Protein AF-A0A7W3MU84-F1 (afdb_monomer_lite)

Organism: NCBI:txid1411118

Radius of gyration: 22.21 Å; chains: 1; bounding box: 40×33×61 Å

pLDDT: mean 81.58, std 16.78, range [43.88, 97.81]

Structure (mmCIF, N/CA/C/O backbone):
data_AF-A0A7W3MU84-F1
#
_entry.id   AF-A0A7W3MU84-F1
#
loop_
_atom_site.group_PDB
_atom_site.id
_atom_site.type_symbol
_atom_site.label_atom_id
_atom_site.label_alt_id
_atom_site.label_comp_id
_atom_site.label_asym_id
_atom_site.label_entity_id
_atom_site.label_seq_id
_atom_site.pdbx_PDB_ins_code
_atom_site.Cartn_x
_atom_site.Cartn_y
_atom_site.Cartn_z
_atom_site.occupancy
_atom_site.B_iso_or_equiv
_atom_site.auth_seq_id
_atom_site.auth_comp_id
_atom_site.auth_asym_id
_atom_site.auth_atom_id
_atom_site.pdbx_PDB_model_num
ATOM 1 N N . MET A 1 1 ? -11.552 -11.269 -21.875 1.00 45.72 1 MET A N 1
ATOM 2 C CA . MET A 1 1 ? -10.736 -11.382 -20.647 1.00 45.72 1 MET A CA 1
ATOM 3 C C . MET A 1 1 ? -9.695 -10.264 -20.684 1.00 45.72 1 MET A C 1
ATOM 5 O O . MET A 1 1 ? -8.607 -10.474 -21.190 1.00 45.72 1 MET A O 1
ATOM 9 N N . ALA A 1 2 ? -10.070 -9.035 -20.312 1.00 46.34 2 ALA A N 1
ATOM 10 C CA . ALA A 1 2 ? -9.231 -7.834 -20.489 1.00 46.34 2 ALA A CA 1
ATOM 11 C C . ALA A 1 2 ? -9.139 -6.973 -19.212 1.00 46.34 2 ALA A C 1
ATOM 13 O O . ALA A 1 2 ? -8.719 -5.824 -19.263 1.00 46.34 2 ALA A O 1
ATOM 14 N N . TYR A 1 3 ? -9.535 -7.530 -18.064 1.00 44.00 3 TYR A N 1
ATOM 15 C CA . TYR A 1 3 ? -9.480 -6.853 -16.763 1.00 44.00 3 TYR A CA 1
ATOM 16 C C . TYR A 1 3 ? -8.311 -7.331 -15.883 1.00 44.00 3 TYR A C 1
ATOM 18 O O . TYR A 1 3 ? -8.117 -6.803 -14.794 1.00 44.00 3 TYR A O 1
ATOM 26 N N . GLU A 1 4 ? -7.507 -8.290 -16.354 1.00 43.88 4 GLU A N 1
ATOM 27 C CA . GLU A 1 4 ? -6.449 -8.942 -15.562 1.00 43.88 4 GLU A CA 1
ATOM 28 C C . GLU A 1 4 ? -5.050 -8.321 -15.704 1.00 43.88 4 GLU A C 1
ATOM 30 O O . GLU A 1 4 ? -4.161 -8.669 -14.938 1.00 43.88 4 GLU A O 1
ATOM 35 N N . GLN A 1 5 ? -4.829 -7.369 -16.619 1.00 49.94 5 GLN A N 1
ATOM 36 C CA . GLN A 1 5 ? -3.489 -6.794 -16.852 1.00 49.94 5 GLN A CA 1
ATOM 37 C C . GLN A 1 5 ? -3.305 -5.344 -16.373 1.00 49.94 5 GLN A C 1
ATOM 39 O O . GLN A 1 5 ? -2.319 -4.707 -16.725 1.00 49.94 5 GLN A O 1
ATOM 44 N N . VAL A 1 6 ? -4.225 -4.797 -15.571 1.00 54.00 6 VAL A N 1
ATOM 45 C CA . VAL A 1 6 ? -4.148 -3.380 -15.147 1.00 54.00 6 VAL A CA 1
ATOM 46 C C . VAL A 1 6 ? -3.527 -3.199 -13.753 1.00 54.00 6 VAL A C 1
ATOM 48 O O . VAL A 1 6 ? -3.074 -2.112 -13.422 1.00 54.00 6 VAL A O 1
ATOM 51 N N . ALA A 1 7 ? -3.457 -4.250 -12.935 1.00 53.22 7 ALA A N 1
ATOM 52 C CA . ALA A 1 7 ? -3.147 -4.116 -11.508 1.00 53.22 7 ALA A CA 1
ATOM 53 C C . ALA A 1 7 ? -1.683 -4.397 -11.104 1.00 53.22 7 ALA A C 1
ATOM 55 O O . ALA A 1 7 ? -1.293 -4.116 -9.975 1.00 53.22 7 ALA A O 1
ATOM 56 N N . GLY A 1 8 ? -0.857 -4.960 -11.992 1.00 56.5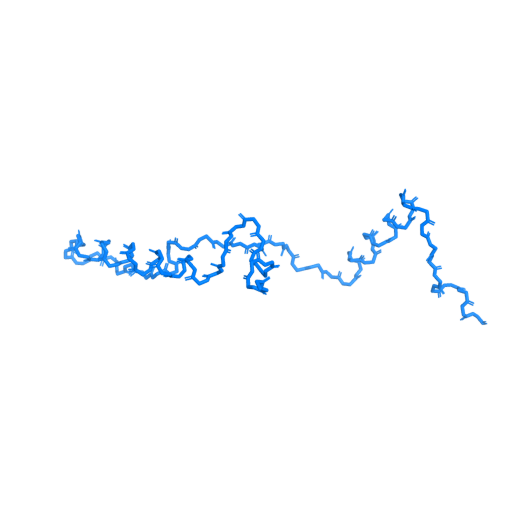9 8 GLY A N 1
ATOM 57 C CA . GLY A 1 8 ? 0.488 -5.412 -11.616 1.00 56.59 8 GLY A CA 1
ATOM 58 C C . GLY A 1 8 ? 0.484 -6.535 -10.554 1.00 56.59 8 GLY A C 1
ATOM 59 O O . GLY A 1 8 ? -0.574 -7.047 -10.182 1.00 56.59 8 GLY A O 1
ATOM 60 N N . PRO A 1 9 ? 1.661 -6.958 -10.054 1.00 57.16 9 PRO A N 1
ATOM 61 C CA . PRO A 1 9 ? 1.794 -8.095 -9.130 1.00 57.16 9 PRO A CA 1
ATOM 62 C C . PRO A 1 9 ? 1.193 -7.854 -7.736 1.00 57.16 9 PRO A C 1
ATOM 64 O O . PRO A 1 9 ? 1.112 -8.784 -6.939 1.00 57.16 9 PRO A O 1
ATOM 67 N N . LEU A 1 10 ? 0.796 -6.617 -7.430 1.00 59.78 10 LEU A N 1
ATOM 68 C CA . LEU A 1 10 ? 0.304 -6.200 -6.117 1.00 59.78 10 LEU A CA 1
ATOM 69 C C . LEU A 1 10 ? -1.229 -6.264 -6.000 1.00 59.78 10 LEU A C 1
ATOM 71 O O . LEU A 1 10 ? -1.765 -6.067 -4.915 1.00 59.78 10 LEU A O 1
ATOM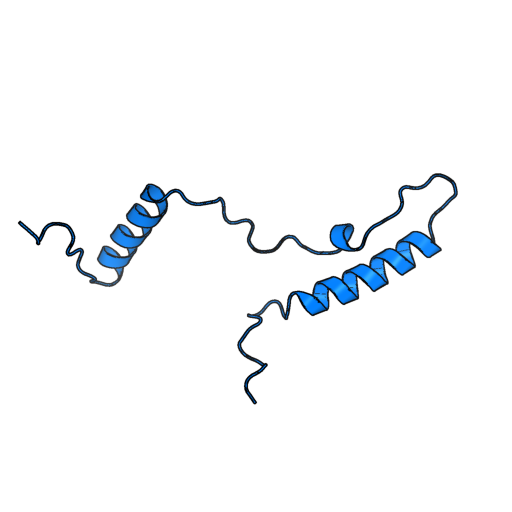 75 N N . GLY A 1 11 ? -1.936 -6.605 -7.083 1.00 59.03 11 GLY A N 1
ATOM 76 C CA . GLY A 1 11 ? -3.398 -6.591 -7.107 1.00 59.03 11 GLY A CA 1
ATOM 77 C C . GLY A 1 11 ? -3.965 -5.168 -7.218 1.00 59.03 11 GLY A C 1
ATOM 78 O O . GLY A 1 11 ? -3.229 -4.187 -7.173 1.00 59.03 11 GLY A O 1
ATOM 79 N N . PRO A 1 12 ? -5.274 -5.019 -7.489 1.00 63.44 12 PRO A N 1
ATOM 80 C CA . PRO A 1 12 ? -5.847 -3.707 -7.769 1.00 63.44 12 PRO A CA 1
ATOM 81 C C . PRO A 1 12 ? -5.898 -2.850 -6.497 1.00 63.44 12 PRO A C 1
ATOM 83 O O . PRO A 1 12 ? -6.363 -3.340 -5.472 1.00 63.44 12 PRO A O 1
ATOM 86 N N . ASP A 1 13 ? -5.595 -1.548 -6.591 1.00 64.12 13 ASP A N 1
ATOM 87 C CA . ASP A 1 13 ? -5.728 -0.553 -5.498 1.00 64.12 13 ASP A CA 1
ATOM 88 C C . ASP A 1 13 ? -7.067 -0.638 -4.739 1.00 64.12 13 ASP A C 1
ATOM 90 O O . ASP A 1 13 ? -7.189 -0.314 -3.555 1.00 64.12 13 ASP A O 1
ATOM 94 N N . ARG A 1 14 ? -8.121 -1.082 -5.435 1.00 68.31 14 ARG A N 1
ATOM 95 C CA . ARG A 1 14 ? -9.456 -1.251 -4.855 1.00 68.31 14 ARG A CA 1
ATOM 96 C C . ARG A 1 14 ? -9.538 -2.384 -3.830 1.00 68.31 14 ARG A C 1
ATOM 98 O O . ARG A 1 14 ? -10.368 -2.287 -2.929 1.00 68.31 14 ARG A O 1
ATOM 105 N N . ALA A 1 15 ? -8.722 -3.430 -3.953 1.00 77.56 15 ALA A N 1
ATOM 106 C CA . ALA A 1 15 ? -8.685 -4.533 -2.995 1.00 77.56 15 ALA A CA 1
ATOM 107 C C . ALA A 1 15 ? -8.105 -4.072 -1.650 1.00 77.56 15 ALA A C 1
ATOM 109 O O . ALA A 1 15 ? -8.701 -4.337 -0.606 1.00 77.56 15 ALA A O 1
ATOM 110 N N . ASP A 1 16 ? -7.032 -3.278 -1.679 1.00 82.94 16 ASP A N 1
ATOM 111 C CA . ASP A 1 16 ? -6.436 -2.697 -0.472 1.00 82.94 16 ASP A CA 1
ATOM 112 C C . ASP A 1 16 ? -7.406 -1.768 0.256 1.00 82.94 16 ASP A C 1
ATOM 114 O O . ASP A 1 16 ? -7.489 -1.783 1.484 1.00 82.94 16 ASP A O 1
ATOM 118 N N . LEU A 1 17 ? -8.208 -0.995 -0.486 1.00 86.81 17 LEU A N 1
ATOM 119 C CA . LEU A 1 17 ? -9.240 -0.158 0.121 1.00 86.81 17 LEU A CA 1
ATOM 120 C C . LEU A 1 17 ? -10.298 -0.991 0.858 1.00 86.81 17 LEU A C 1
ATOM 122 O O . LEU A 1 17 ? -10.673 -0.645 1.980 1.00 86.81 17 LEU A O 1
ATOM 126 N N . GLN A 1 18 ? -10.770 -2.084 0.253 1.00 90.25 18 GLN A N 1
ATOM 127 C CA . GLN A 1 18 ? -11.739 -2.982 0.888 1.00 90.25 18 GLN A CA 1
ATOM 128 C C . GLN A 1 18 ? -11.147 -3.639 2.141 1.00 90.25 18 GLN A C 1
ATOM 130 O O . GLN A 1 18 ? -11.779 -3.612 3.200 1.00 90.25 18 GLN A O 1
ATOM 135 N N . ALA A 1 19 ? -9.914 -4.146 2.053 1.00 91.88 19 ALA A N 1
ATOM 136 C CA . ALA A 1 19 ? -9.196 -4.709 3.193 1.00 91.88 19 ALA A CA 1
ATOM 137 C C . ALA A 1 19 ? -9.013 -3.669 4.313 1.00 91.88 19 ALA A C 1
ATOM 139 O O . AL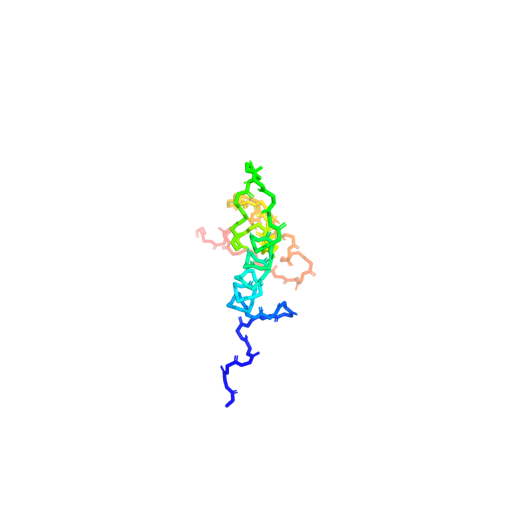A A 1 19 ? -9.291 -3.951 5.481 1.00 91.88 19 ALA A O 1
ATOM 140 N N . GLY A 1 20 ? -8.647 -2.435 3.957 1.00 93.94 20 GLY A N 1
ATOM 141 C CA . GLY A 1 20 ? -8.509 -1.326 4.895 1.00 93.94 20 GLY A CA 1
ATOM 142 C C . GLY A 1 20 ? -9.822 -0.951 5.587 1.00 93.94 20 GLY A C 1
ATOM 143 O O . GLY A 1 20 ? -9.822 -0.654 6.782 1.00 93.94 20 GLY A O 1
ATOM 144 N N . ILE A 1 21 ? -10.960 -1.000 4.883 1.00 95.69 21 ILE A N 1
ATOM 145 C CA . ILE A 1 21 ? -12.289 -0.766 5.476 1.00 95.69 21 ILE A CA 1
ATOM 146 C C . ILE A 1 21 ? -12.623 -1.845 6.511 1.00 95.69 21 ILE A C 1
ATOM 148 O O . ILE A 1 21 ? -13.067 -1.514 7.617 1.00 95.69 21 ILE A O 1
ATOM 152 N N . VAL A 1 22 ? -12.387 -3.118 6.185 1.00 97.00 22 VAL A N 1
ATOM 153 C CA . VAL A 1 22 ? -12.638 -4.238 7.106 1.00 97.00 22 VAL A CA 1
ATOM 154 C C . VAL A 1 22 ? -11.738 -4.121 8.338 1.00 97.00 22 VAL A C 1
ATOM 156 O O . VAL A 1 22 ? -12.241 -4.134 9.463 1.00 97.00 22 VAL A O 1
ATOM 159 N N . ALA A 1 23 ? -10.434 -3.902 8.148 1.00 97.12 23 ALA A N 1
ATOM 160 C CA . ALA A 1 23 ? -9.479 -3.732 9.242 1.00 97.12 23 ALA A CA 1
ATOM 161 C C . ALA A 1 23 ? -9.839 -2.543 10.149 1.00 97.12 23 ALA A C 1
ATOM 163 O O . ALA A 1 23 ? -9.868 -2.680 11.374 1.00 97.12 23 ALA A O 1
ATOM 164 N N . ALA A 1 24 ? -10.205 -1.394 9.569 1.00 97.62 24 ALA A N 1
ATOM 165 C CA . ALA A 1 24 ? -10.636 -0.225 10.333 1.00 97.62 24 ALA A CA 1
ATOM 166 C C . ALA A 1 24 ? -11.933 -0.477 11.112 1.00 97.62 24 ALA A C 1
ATOM 168 O O . ALA A 1 24 ? -12.086 0.026 12.227 1.00 97.62 24 ALA A O 1
ATOM 169 N N . THR A 1 25 ? -12.858 -1.259 10.556 1.00 97.50 25 THR A N 1
ATOM 170 C CA . THR A 1 25 ? -14.087 -1.661 11.252 1.00 97.50 25 THR A CA 1
ATOM 171 C C . THR A 1 25 ? -13.759 -2.520 12.471 1.00 97.50 25 THR A C 1
ATOM 173 O O . THR A 1 25 ? -14.176 -2.181 13.579 1.00 97.50 25 THR A O 1
ATOM 176 N N . VAL A 1 26 ? -12.939 -3.562 12.300 1.00 97.81 26 VAL A N 1
ATOM 177 C CA . VAL A 1 26 ? -12.514 -4.455 13.393 1.00 97.81 26 VAL A CA 1
ATOM 178 C C . VAL A 1 26 ? -11.748 -3.690 14.477 1.00 97.81 26 VAL A C 1
ATOM 180 O O . VAL A 1 26 ? -12.050 -3.835 15.662 1.00 97.81 26 VAL A O 1
ATOM 183 N N . ALA A 1 27 ? -10.803 -2.828 14.093 1.00 97.62 27 ALA A N 1
ATOM 184 C CA . ALA A 1 27 ? -10.017 -2.038 15.039 1.00 97.62 27 ALA A CA 1
ATOM 185 C C . ALA A 1 27 ? -10.891 -1.078 15.860 1.00 97.62 27 ALA A C 1
ATOM 187 O O . ALA A 1 27 ? -10.701 -0.935 17.065 1.00 97.62 27 ALA A O 1
ATOM 188 N N . ASN A 1 28 ? -11.874 -0.434 15.224 1.00 97.06 28 ASN A N 1
ATOM 189 C CA . ASN A 1 28 ? -12.778 0.479 15.918 1.00 97.06 28 ASN A CA 1
ATOM 190 C C . ASN A 1 28 ? -13.806 -0.246 16.793 1.00 97.06 28 ASN A C 1
ATOM 192 O O . ASN A 1 28 ? -14.167 0.295 17.836 1.00 97.06 28 ASN A O 1
ATOM 196 N N . ALA A 1 29 ? -14.254 -1.441 16.397 1.00 96.81 29 ALA A N 1
ATOM 197 C CA . ALA A 1 29 ? -15.158 -2.264 17.199 1.00 96.81 29 ALA A CA 1
ATOM 198 C C . ALA A 1 29 ? -14.510 -2.713 18.520 1.00 96.81 29 ALA A C 1
ATOM 200 O O . ALA A 1 29 ? -15.179 -2.769 19.546 1.00 96.81 29 ALA A O 1
ATOM 201 N N . ASN A 1 30 ? -13.198 -2.958 18.509 1.00 96.50 30 ASN A N 1
ATOM 202 C CA . ASN A 1 30 ? -12.423 -3.362 19.686 1.00 96.50 30 ASN A CA 1
ATOM 203 C C . ASN A 1 30 ? -11.769 -2.177 20.426 1.00 96.50 30 ASN A C 1
ATOM 205 O O . ASN A 1 30 ? -10.921 -2.366 21.297 1.00 96.50 30 ASN A O 1
ATOM 209 N N . ARG A 1 31 ? -12.116 -0.933 20.075 1.00 94.25 31 ARG A N 1
ATOM 210 C CA . ARG A 1 31 ? -11.454 0.258 20.617 1.00 94.25 31 ARG A CA 1
ATOM 211 C C . ARG A 1 31 ? -11.984 0.619 22.007 1.00 94.25 31 ARG A C 1
ATOM 213 O O . ARG A 1 31 ? -13.179 0.841 22.186 1.00 94.25 31 ARG A O 1
ATOM 220 N N . GLY A 1 32 ? -11.074 0.807 22.963 1.00 92.81 32 GLY A N 1
ATOM 221 C CA . GLY A 1 32 ? -11.392 1.345 24.289 1.00 92.81 32 GLY A CA 1
ATOM 222 C C . GLY A 1 32 ? -11.867 2.808 24.277 1.00 92.81 32 GLY A C 1
ATOM 223 O O . GLY A 1 32 ? -11.688 3.554 23.305 1.00 92.81 32 GLY A O 1
ATOM 224 N N . LYS A 1 33 ? -12.467 3.252 25.389 1.00 90.88 33 LYS A N 1
ATOM 225 C CA . LYS A 1 33 ? -12.923 4.640 25.570 1.00 90.88 33 LYS A CA 1
ATOM 226 C C . LYS A 1 33 ? -11.733 5.605 25.472 1.00 90.88 33 LYS A C 1
ATOM 228 O O . LYS A 1 33 ? -10.725 5.411 26.137 1.00 90.88 33 LYS A O 1
ATOM 233 N N . GLY A 1 34 ? -11.850 6.635 24.632 1.00 90.69 34 GLY A N 1
ATOM 234 C CA . GLY A 1 34 ? -10.787 7.624 24.401 1.00 90.69 34 GLY A CA 1
ATOM 235 C C . GLY A 1 34 ? -9.686 7.201 23.416 1.00 90.69 34 GLY A C 1
ATOM 236 O O . GLY A 1 34 ? -8.817 8.010 23.110 1.00 90.69 34 GLY A O 1
ATOM 237 N N . GLY A 1 35 ? -9.720 5.976 22.876 1.00 90.50 35 GLY A N 1
ATOM 238 C CA . GLY A 1 35 ? -8.757 5.543 21.860 1.00 90.50 35 GLY A CA 1
ATOM 239 C C . GLY A 1 35 ? -8.899 6.303 20.533 1.00 90.50 35 GLY A C 1
ATOM 240 O O . GLY A 1 35 ? -10.000 6.720 20.156 1.00 90.50 35 GLY A O 1
ATOM 241 N N . ARG A 1 36 ? -7.796 6.437 19.781 1.00 93.94 36 ARG A N 1
ATOM 242 C CA . ARG A 1 36 ? -7.800 7.040 18.436 1.00 93.94 36 ARG A CA 1
ATOM 243 C C . ARG A 1 36 ? -8.680 6.218 17.491 1.00 93.94 36 ARG A C 1
ATOM 245 O O . ARG A 1 36 ? -8.517 5.005 17.389 1.00 93.94 36 ARG A O 1
ATOM 252 N N . ARG A 1 37 ? -9.590 6.876 16.764 1.00 94.88 37 ARG A N 1
ATOM 253 C CA . ARG A 1 37 ? -10.360 6.234 15.688 1.00 94.88 37 ARG A CA 1
ATOM 254 C C . ARG A 1 37 ? -9.417 5.857 14.545 1.00 94.88 37 ARG A C 1
ATOM 256 O O . ARG A 1 37 ? -8.764 6.736 13.986 1.00 94.88 37 ARG A O 1
ATOM 263 N N . ALA A 1 38 ? -9.375 4.576 14.196 1.00 96.81 38 ALA A N 1
ATOM 264 C CA . ALA A 1 38 ? -8.621 4.105 13.041 1.00 96.81 38 ALA A CA 1
ATOM 265 C C . ALA A 1 38 ? -9.400 4.403 11.750 1.00 96.81 38 ALA A C 1
ATOM 267 O O . ALA A 1 38 ? -10.631 4.284 11.725 1.00 96.81 38 ALA A O 1
ATOM 268 N N . VAL A 1 39 ? -8.703 4.798 10.687 1.00 96.00 39 VAL A N 1
ATOM 269 C CA . VAL A 1 39 ? -9.283 5.027 9.355 1.00 96.00 39 VAL A CA 1
ATOM 270 C C . VAL A 1 39 ? -8.716 4.019 8.354 1.00 96.00 39 VAL A C 1
ATOM 272 O O . VAL A 1 39 ? -7.596 3.558 8.553 1.00 96.00 39 VAL A O 1
ATOM 275 N N . PRO A 1 40 ? -9.426 3.689 7.256 1.00 94.62 40 PRO A N 1
ATOM 276 C CA . PRO A 1 40 ? -8.958 2.679 6.300 1.00 94.6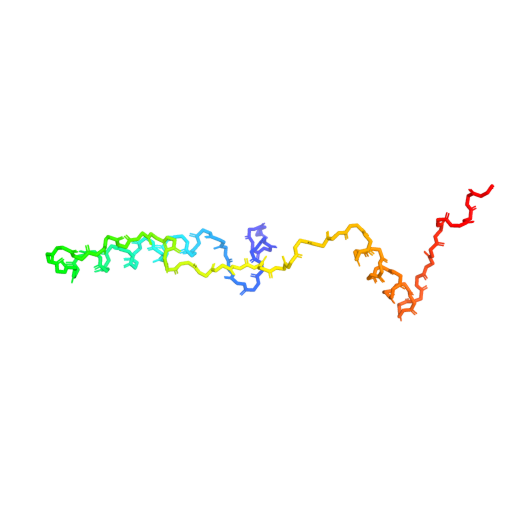2 40 PRO A CA 1
ATOM 277 C C . PRO A 1 40 ? -7.524 2.898 5.806 1.00 94.62 40 PRO A C 1
ATOM 279 O O . PRO A 1 40 ? -6.745 1.958 5.724 1.00 94.62 40 PRO A O 1
ATOM 282 N N . ARG A 1 41 ? -7.137 4.160 5.573 1.00 91.06 41 ARG A N 1
ATOM 283 C CA . ARG A 1 41 ? -5.789 4.548 5.124 1.00 91.06 41 ARG A CA 1
ATOM 284 C C . ARG A 1 41 ? -4.667 4.178 6.103 1.00 91.06 41 ARG A C 1
ATOM 286 O O . ARG A 1 41 ? -3.517 4.131 5.687 1.00 91.06 41 ARG A O 1
ATOM 293 N N . ASP A 1 42 ? -4.974 3.931 7.375 1.00 93.50 42 ASP A N 1
ATOM 294 C CA . ASP A 1 42 ? -3.984 3.466 8.355 1.00 93.50 42 ASP A CA 1
ATOM 295 C C . ASP A 1 42 ? -3.540 2.014 8.091 1.00 93.50 42 ASP A C 1
ATOM 297 O O . ASP A 1 42 ? -2.488 1.606 8.574 1.00 93.50 42 ASP A O 1
ATOM 301 N N . PHE A 1 43 ? -4.324 1.247 7.324 1.00 92.19 43 PHE A N 1
ATOM 302 C CA . PHE A 1 43 ? -4.095 -0.172 7.020 1.00 92.19 43 PHE A CA 1
ATOM 303 C C . PHE A 1 43 ? -3.744 -0.430 5.550 1.00 92.19 43 PHE A C 1
ATOM 305 O O . PHE A 1 43 ? -3.616 -1.581 5.147 1.00 92.19 43 PHE A O 1
ATOM 312 N N . ILE A 1 44 ? -3.605 0.627 4.745 1.00 88.69 44 ILE A N 1
ATOM 313 C CA . ILE A 1 44 ? -3.255 0.530 3.326 1.00 88.69 44 ILE A CA 1
ATOM 314 C C . ILE A 1 44 ? -1.768 0.864 3.176 1.00 88.69 44 ILE A C 1
ATOM 316 O O . ILE A 1 44 ? -1.360 1.973 3.554 1.00 88.69 44 ILE A O 1
ATOM 320 N N . PRO A 1 45 ? -0.941 -0.047 2.636 1.00 79.88 45 PRO A N 1
ATOM 321 C CA . PRO A 1 45 ? 0.447 0.261 2.337 1.00 79.88 45 PRO A CA 1
ATOM 322 C C . PRO A 1 45 ? 0.544 1.417 1.339 1.00 79.88 45 PRO A C 1
ATOM 324 O O . PRO A 1 45 ? -0.258 1.560 0.420 1.00 79.88 45 PRO A O 1
ATOM 327 N N . LYS A 1 46 ? 1.549 2.276 1.516 1.00 75.44 46 LYS A N 1
ATOM 328 C CA . LYS A 1 46 ? 1.856 3.313 0.527 1.00 75.44 46 LYS A CA 1
ATOM 329 C C . LYS A 1 46 ? 2.766 2.718 -0.535 1.00 75.44 46 LYS A C 1
ATOM 331 O O . LYS A 1 46 ? 3.984 2.698 -0.350 1.00 75.44 46 LYS A O 1
ATOM 336 N N . TRP A 1 47 ? 2.158 2.242 -1.610 1.00 68.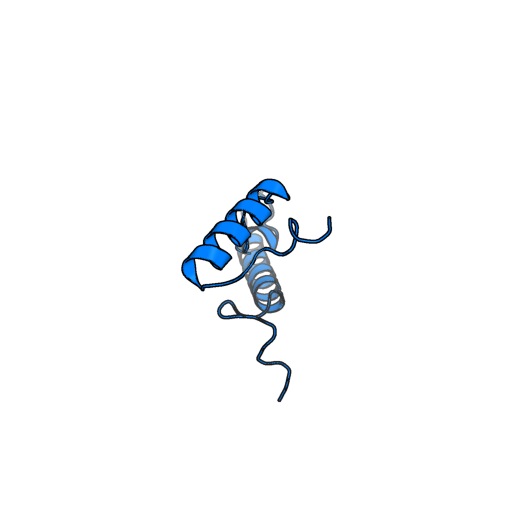12 47 TRP A N 1
ATOM 337 C CA . TRP A 1 47 ? 2.857 1.804 -2.812 1.00 68.12 47 TRP A CA 1
ATOM 338 C C . TRP A 1 47 ? 3.467 3.009 -3.550 1.00 68.12 47 TRP A C 1
ATOM 340 O O . TRP A 1 47 ? 3.062 4.152 -3.334 1.00 68.12 47 TRP A O 1
ATOM 350 N N . ASP A 1 48 ? 4.506 2.768 -4.347 1.00 58.22 48 ASP A N 1
ATOM 351 C CA . ASP A 1 48 ? 5.129 3.767 -5.230 1.00 58.22 48 ASP A CA 1
ATOM 352 C C . ASP A 1 48 ? 5.640 5.058 -4.578 1.00 58.22 48 ASP A C 1
ATOM 354 O O . ASP A 1 48 ? 5.592 6.147 -5.149 1.00 58.22 48 ASP A O 1
ATOM 358 N N . ARG A 1 49 ? 6.279 4.939 -3.412 1.00 60.28 49 ARG A N 1
ATOM 359 C CA . ARG A 1 49 ? 7.169 5.994 -2.898 1.00 60.28 49 ARG A CA 1
ATOM 360 C C . ARG A 1 49 ? 8.483 6.051 -3.682 1.00 60.28 49 ARG A C 1
ATOM 362 O O . ARG A 1 49 ? 9.559 5.939 -3.099 1.00 60.28 49 ARG A O 1
ATOM 369 N N . LYS A 1 50 ? 8.423 6.221 -5.002 1.00 63.78 50 LYS A N 1
ATOM 370 C CA . LYS A 1 50 ? 9.596 6.706 -5.730 1.00 63.78 50 LYS A CA 1
ATOM 371 C C . LYS A 1 50 ? 9.696 8.207 -5.452 1.00 63.78 50 LYS A C 1
ATOM 373 O O . LYS A 1 50 ? 8.680 8.895 -5.564 1.00 63.78 50 LYS A O 1
ATOM 378 N N . PRO A 1 51 ? 10.864 8.726 -5.036 1.00 74.25 51 PRO A N 1
ATOM 379 C CA . PRO A 1 51 ? 11.081 10.165 -5.000 1.00 74.25 51 PRO A CA 1
ATOM 380 C C . PRO A 1 51 ? 10.643 10.767 -6.335 1.00 74.25 51 PRO A C 1
ATOM 382 O O . PRO A 1 51 ? 10.908 10.179 -7.386 1.00 74.25 51 PRO A O 1
ATOM 385 N N . GLN A 1 52 ? 9.947 11.902 -6.296 1.00 77.56 52 GLN A N 1
ATOM 386 C CA . GLN A 1 52 ? 9.583 12.611 -7.516 1.00 77.56 52 GLN A CA 1
ATOM 387 C C . GLN A 1 52 ? 10.878 13.001 -8.232 1.00 77.56 52 GLN A C 1
ATOM 389 O O . GLN A 1 52 ? 11.628 13.835 -7.732 1.00 77.56 52 GLN A O 1
ATOM 394 N N . GLN A 1 53 ? 11.155 12.362 -9.365 1.00 85.19 53 GLN A N 1
ATOM 395 C CA . GLN A 1 53 ? 12.374 12.617 -10.122 1.00 85.19 53 GLN A CA 1
ATOM 396 C C . GLN A 1 53 ? 12.223 13.930 -10.883 1.00 85.19 53 GLN A C 1
ATOM 398 O O . GLN A 1 53 ? 11.229 14.148 -11.580 1.00 85.19 53 GLN A O 1
ATOM 403 N N . SER A 1 54 ? 13.222 14.792 -10.765 1.00 92.06 54 SER A N 1
ATOM 404 C CA . SER A 1 54 ? 13.406 15.937 -11.646 1.00 92.06 54 SER A CA 1
ATOM 405 C C . SER A 1 54 ? 13.621 15.477 -13.092 1.00 92.06 54 SER A C 1
ATOM 407 O O . SER A 1 54 ? 14.035 14.342 -13.357 1.00 92.06 54 SER A O 1
ATOM 409 N N . TRP A 1 55 ? 13.368 16.364 -14.057 1.00 91.44 55 TRP A N 1
ATOM 410 C CA . TRP A 1 55 ? 13.589 16.040 -15.469 1.00 91.44 55 TRP A CA 1
ATOM 411 C C . TRP A 1 55 ? 15.068 15.722 -15.754 1.00 91.44 55 TRP A C 1
ATOM 413 O O . TRP A 1 55 ? 15.364 14.923 -16.637 1.00 91.44 55 TRP A O 1
ATOM 423 N N . GLN A 1 56 ? 15.999 16.294 -14.981 1.00 94.25 56 GLN A N 1
ATOM 424 C CA . GLN A 1 56 ? 17.434 16.029 -15.080 1.00 94.25 56 GLN A CA 1
ATOM 425 C C . GLN A 1 56 ? 17.780 14.602 -14.645 1.00 94.25 56 GLN A C 1
ATOM 427 O O . GLN A 1 56 ? 18.561 13.929 -15.314 1.00 94.25 56 GLN A O 1
ATOM 432 N N . GLU A 1 57 ? 17.189 14.125 -13.548 1.00 93.38 57 GLU A N 1
ATOM 433 C CA . GLU A 1 57 ? 17.388 12.753 -13.063 1.00 93.38 57 GLU A CA 1
ATOM 434 C C . GLU A 1 57 ? 16.808 11.734 -14.042 1.00 93.38 57 GLU A C 1
ATOM 436 O O . GLU A 1 57 ? 17.458 10.738 -14.359 1.00 93.38 57 GLU A O 1
ATOM 441 N N . GLN A 1 58 ? 15.617 12.009 -14.581 1.00 92.06 58 GLN A N 1
ATOM 442 C CA . GLN A 1 58 ? 15.027 11.183 -15.636 1.00 92.06 58 GLN A CA 1
ATOM 443 C C . GLN A 1 58 ? 15.923 11.152 -16.870 1.00 92.06 58 GLN A C 1
ATOM 445 O O . GLN A 1 58 ? 16.153 10.090 -17.449 1.00 92.06 58 GLN A O 1
ATOM 450 N N . LEU A 1 59 ? 16.480 12.304 -17.241 1.00 92.56 59 LEU A N 1
ATOM 451 C CA . LEU A 1 59 ? 17.366 12.382 -18.381 1.00 92.56 59 LEU A CA 1
ATOM 452 C C . LEU A 1 59 ? 18.657 11.583 -18.170 1.00 92.56 59 LEU A C 1
ATOM 454 O O . LEU A 1 59 ? 19.083 10.861 -19.068 1.00 92.56 59 LEU A O 1
ATOM 458 N N . ALA A 1 60 ? 19.270 11.682 -16.991 1.00 92.75 60 ALA A N 1
ATOM 459 C CA . ALA A 1 60 ? 20.465 10.914 -16.658 1.00 92.75 60 ALA A CA 1
ATOM 460 C C . ALA A 1 60 ? 20.207 9.402 -16.759 1.00 92.75 60 ALA A C 1
ATOM 462 O O . ALA A 1 60 ? 21.032 8.670 -17.308 1.00 92.75 60 ALA A O 1
ATOM 463 N N . ILE A 1 61 ? 19.036 8.945 -16.303 1.00 92.88 61 ILE A N 1
ATOM 464 C CA . ILE A 1 61 ? 18.615 7.545 -16.429 1.00 92.88 61 ILE A CA 1
ATOM 465 C C . ILE A 1 61 ? 18.494 7.143 -17.898 1.00 92.88 61 ILE A C 1
ATOM 467 O O . ILE A 1 61 ? 19.062 6.126 -18.288 1.00 92.88 61 ILE A O 1
ATOM 471 N N . VAL A 1 62 ? 17.816 7.942 -18.726 1.00 93.12 62 VAL A N 1
ATOM 472 C CA . VAL A 1 62 ? 17.673 7.659 -20.165 1.00 93.12 62 VAL A CA 1
ATOM 473 C C . VAL A 1 62 ? 19.037 7.567 -20.851 1.00 93.12 62 VAL A C 1
ATOM 475 O O . VAL A 1 62 ? 19.268 6.635 -21.617 1.00 93.12 62 VAL A O 1
ATOM 478 N N . THR A 1 63 ? 19.972 8.464 -20.531 1.00 92.31 63 THR A N 1
ATOM 479 C CA . THR A 1 63 ? 21.341 8.422 -21.070 1.00 92.31 63 THR A CA 1
ATOM 480 C C . THR A 1 63 ? 22.057 7.117 -20.717 1.00 92.31 63 THR A C 1
ATOM 482 O O . THR A 1 63 ? 22.687 6.500 -21.578 1.00 92.31 63 THR A O 1
ATOM 485 N N . VAL A 1 64 ? 21.948 6.663 -19.463 1.00 94.12 64 VAL A N 1
ATOM 486 C CA . VAL A 1 64 ? 22.539 5.387 -19.027 1.00 94.12 64 VAL A CA 1
ATOM 487 C C . VAL A 1 64 ? 21.884 4.211 -19.746 1.00 94.12 64 VAL A C 1
ATOM 489 O O . VAL A 1 64 ? 22.593 3.343 -20.251 1.00 94.12 64 VAL A O 1
ATOM 492 N N . LEU A 1 65 ? 20.553 4.191 -19.837 1.00 94.50 65 LEU A N 1
ATOM 493 C CA . LEU A 1 65 ? 19.815 3.125 -20.516 1.00 94.50 65 LEU A CA 1
ATOM 494 C C . LEU A 1 65 ? 20.187 3.045 -21.999 1.00 94.50 65 LEU A C 1
ATOM 496 O O . LEU A 1 65 ? 20.480 1.957 -22.486 1.00 94.50 65 LEU A O 1
ATOM 500 N N . ASN A 1 66 ? 20.275 4.179 -22.695 1.00 94.00 66 ASN A N 1
ATOM 501 C CA . ASN A 1 66 ? 20.734 4.222 -24.082 1.00 94.00 66 ASN A CA 1
ATOM 502 C C . ASN A 1 66 ? 22.136 3.618 -24.224 1.00 94.00 66 ASN A C 1
ATOM 504 O O . ASN A 1 66 ? 22.352 2.774 -25.086 1.00 94.00 66 ASN A O 1
ATOM 508 N N . LYS A 1 67 ? 23.073 3.953 -23.330 1.00 90.94 67 LYS A N 1
ATOM 509 C CA . LYS A 1 67 ? 24.426 3.377 -23.359 1.00 90.94 67 LYS A CA 1
ATOM 510 C C . LYS A 1 67 ? 24.435 1.863 -23.126 1.00 90.94 67 LYS A C 1
ATOM 512 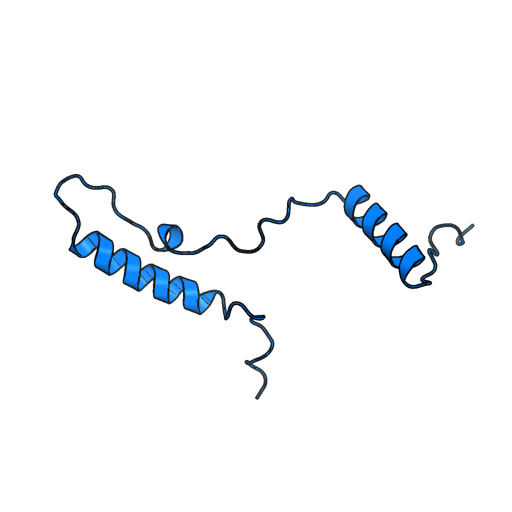O O . LYS A 1 67 ? 25.190 1.155 -23.785 1.00 90.94 67 LYS A O 1
ATOM 517 N N . VAL A 1 68 ? 23.632 1.374 -22.183 1.00 95.06 68 VAL A N 1
ATOM 518 C CA . VAL A 1 68 ? 23.581 -0.054 -21.823 1.00 95.06 68 VAL A CA 1
ATOM 519 C C . VAL A 1 68 ? 22.909 -0.885 -22.915 1.00 95.06 68 VAL A C 1
ATOM 521 O O . VAL A 1 68 ? 23.358 -1.989 -23.204 1.00 95.06 68 VAL A O 1
ATOM 524 N N . PHE A 1 69 ? 21.855 -0.354 -23.533 1.00 95.31 69 PHE A N 1
ATOM 525 C CA . PHE A 1 69 ? 21.031 -1.079 -24.501 1.00 95.31 69 PHE A CA 1
ATOM 526 C C . PHE A 1 69 ? 21.331 -0.728 -25.968 1.00 95.31 69 PHE A C 1
ATOM 528 O O . PHE A 1 69 ? 20.652 -1.229 -26.859 1.00 95.31 69 PHE A O 1
ATOM 535 N N . GLY A 1 70 ? 22.340 0.108 -26.236 1.00 91.12 70 GLY A N 1
ATOM 536 C CA . GLY A 1 70 ? 22.736 0.504 -27.595 1.00 91.12 70 GLY A CA 1
ATOM 537 C C . GLY A 1 70 ? 21.798 1.514 -28.269 1.00 91.12 70 GLY A C 1
ATOM 538 O O . GLY A 1 70 ? 21.762 1.595 -29.494 1.00 91.12 70 GLY A O 1
ATOM 539 N N . GLY A 1 71 ? 21.022 2.267 -27.487 1.00 89.88 71 GLY A N 1
ATOM 540 C CA . GLY A 1 71 ? 20.173 3.356 -27.970 1.00 89.88 71 GLY A CA 1
ATOM 541 C C . GLY A 1 71 ? 20.965 4.616 -28.338 1.00 89.88 71 GLY A C 1
ATOM 542 O O . GLY A 1 71 ? 22.071 4.840 -27.845 1.00 89.88 71 GLY A O 1
ATOM 543 N N . VAL A 1 72 ? 20.372 5.466 -29.180 1.00 84.94 72 VAL A N 1
ATOM 544 C CA . VAL A 1 72 ? 20.980 6.713 -29.678 1.00 84.94 72 VAL A CA 1
ATOM 545 C C . VAL A 1 72 ? 20.225 7.926 -29.136 1.00 84.94 72 VAL A C 1
ATOM 547 O O . VAL A 1 72 ? 18.994 7.944 -29.104 1.00 84.94 72 VAL A O 1
ATOM 550 N N . ASP A 1 73 ? 20.963 8.951 -28.709 1.00 85.62 73 ASP A N 1
ATOM 551 C CA . ASP A 1 73 ? 20.406 10.229 -28.267 1.00 85.62 73 ASP A CA 1
ATOM 552 C C . ASP A 1 73 ? 20.424 11.260 -29.405 1.00 85.62 73 ASP A C 1
ATOM 554 O O . ASP A 1 73 ? 21.470 11.795 -29.760 1.00 85.62 73 ASP A O 1
ATOM 558 N N . LEU A 1 74 ? 19.249 11.559 -29.963 1.00 87.69 74 LEU A N 1
ATOM 559 C CA . LEU A 1 74 ? 19.096 12.412 -31.150 1.00 87.69 74 LEU A CA 1
ATOM 560 C C . LEU A 1 74 ? 19.005 13.914 -30.838 1.00 87.69 74 LEU A C 1
ATOM 562 O O . LEU A 1 74 ? 18.758 14.723 -31.733 1.00 87.69 74 LEU A O 1
ATOM 566 N N . ARG A 1 75 ? 19.154 14.326 -29.574 1.00 83.00 75 ARG A N 1
ATOM 567 C CA . ARG A 1 75 ? 18.986 15.739 -29.185 1.00 83.00 75 ARG A CA 1
ATOM 568 C C . ARG A 1 75 ? 20.116 16.642 -29.685 1.00 83.00 75 ARG A C 1
ATOM 570 O O . ARG A 1 75 ? 19.909 17.845 -29.777 1.00 83.00 75 ARG A O 1
ATOM 577 N N . GLY A 1 76 ? 21.276 16.071 -30.017 1.00 66.62 76 GLY A N 1
ATOM 578 C CA . GLY A 1 76 ? 22.419 16.790 -30.592 1.00 66.62 76 GLY A CA 1
ATOM 579 C C . GLY A 1 76 ? 22.452 16.838 -32.123 1.00 66.62 76 GLY A C 1
ATOM 580 O O . GLY A 1 76 ? 23.294 17.535 -32.672 1.00 66.62 76 GLY A O 1
ATOM 581 N N . GLU A 1 77 ? 21.559 16.124 -32.817 1.00 60.84 77 GLU A N 1
ATOM 582 C CA . GLU A 1 77 ? 21.615 15.955 -34.283 1.00 60.84 77 GLU A CA 1
ATOM 583 C C . GLU A 1 77 ? 20.647 16.867 -35.055 1.00 60.84 77 GLU A C 1
ATOM 585 O O . GLU A 1 77 ? 20.551 16.787 -36.276 1.00 60.84 77 GLU A O 1
ATOM 590 N N . ARG A 1 78 ? 19.936 17.766 -34.365 1.00 55.16 78 ARG A N 1
ATOM 591 C CA . ARG A 1 78 ? 19.168 18.850 -34.999 1.00 55.16 78 ARG A CA 1
ATOM 592 C C . ARG A 1 78 ? 19.929 20.167 -34.859 1.00 55.16 78 ARG A C 1
ATOM 594 O O . ARG A 1 78 ? 19.514 21.040 -34.098 1.00 55.16 78 ARG A O 1
ATOM 601 N N . GLY A 1 79 ? 21.075 20.236 -35.531 1.00 45.81 79 GLY A N 1
ATOM 602 C CA . GLY A 1 79 ? 21.754 21.487 -35.874 1.00 45.81 79 GLY A CA 1
ATOM 603 C C . GLY A 1 79 ? 21.277 21.984 -37.227 1.00 45.81 79 GLY A C 1
ATOM 604 O O . GLY A 1 79 ? 21.051 21.120 -38.104 1.00 45.81 79 GLY A O 1
#

Sequence (79 aa):
MAYEQVAGPLGPDRADLQAGIVAATVANANRGKGGRRAVPRDFIPKWDRKPQQSWQEQLAIVTVLNKVFGGVDLRGERG

Secondary structure (DSSP, 8-state):
--SSSSSGGG--HHHHHHHHHHHHHHHHHTPPTTPPPP-GGGGS----------HHHHHHHHHHHHHHHT---GGGS--

Foldseek 3Di:
DPPPPPPPPVGNPVVLLVVLVVVLVVPQVPDDPPDDRRGSVVRRDDPPPDPPDDPVRVVVVVVVVCVVVVHDDCPPVPD

InterPro domains:
  IPR009350 Minor tail T [PF06223] (1-65)